Protein AF-A0A183AIP4-F1 (afdb_monomer_lite)

pLDDT: mean 82.67, std 12.29, range [39.16, 96.56]

Radius of gyration: 21.09 Å; chains: 1; bounding box: 41×34×47 Å

Structure (mmCIF, N/CA/C/O backbone):
data_AF-A0A183AIP4-F1
#
_entry.id   AF-A0A183AIP4-F1
#
loop_
_atom_site.group_PDB
_atom_site.id
_atom_site.type_symbol
_atom_site.label_atom_id
_atom_site.label_alt_id
_atom_site.label_comp_id
_atom_site.label_asym_id
_atom_site.label_entity_id
_atom_site.label_seq_id
_atom_site.pdbx_PDB_ins_code
_atom_site.Cartn_x
_atom_site.Cartn_y
_atom_site.Cartn_z
_atom_site.occupancy
_atom_site.B_iso_or_equiv
_atom_site.auth_seq_id
_atom_site.auth_comp_id
_atom_site.auth_asym_id
_atom_site.auth_atom_id
_atom_site.pdbx_PDB_model_num
ATOM 1 N N . MET A 1 1 ? 2.407 -13.410 -9.047 1.00 45.59 1 MET A N 1
ATOM 2 C CA . MET A 1 1 ? 2.314 -12.130 -8.308 1.00 45.59 1 MET A CA 1
ATOM 3 C C . MET A 1 1 ? 3.712 -11.510 -8.252 1.00 45.59 1 MET A C 1
ATOM 5 O O . MET A 1 1 ? 4.640 -12.229 -7.895 1.00 45.59 1 MET A O 1
ATOM 9 N N . MET A 1 2 ? 3.905 -10.256 -8.689 1.00 59.41 2 MET A N 1
ATOM 10 C CA . MET A 1 2 ? 5.216 -9.576 -8.615 1.00 59.41 2 MET A CA 1
ATOM 11 C C . MET A 1 2 ? 5.621 -9.413 -7.144 1.00 59.41 2 MET A C 1
ATOM 13 O O . MET A 1 2 ? 4.858 -8.851 -6.366 1.00 59.41 2 MET A O 1
ATOM 17 N N . LYS A 1 3 ? 6.797 -9.931 -6.763 1.00 72.56 3 LYS A N 1
ATOM 18 C CA . LYS A 1 3 ? 7.283 -9.922 -5.368 1.00 72.56 3 LYS A CA 1
ATOM 19 C C . LYS A 1 3 ? 7.692 -8.528 -4.876 1.00 72.56 3 LYS A C 1
ATOM 21 O O . LYS A 1 3 ? 7.686 -8.291 -3.676 1.00 72.56 3 LYS A O 1
ATOM 26 N N . ASP A 1 4 ? 8.018 -7.621 -5.795 1.00 80.88 4 ASP A N 1
ATOM 27 C CA . ASP A 1 4 ? 8.345 -6.228 -5.501 1.00 80.88 4 ASP A CA 1
ATOM 28 C C . ASP A 1 4 ? 7.641 -5.300 -6.502 1.00 80.88 4 ASP A C 1
ATOM 30 O O . ASP A 1 4 ? 7.900 -5.345 -7.706 1.00 80.88 4 ASP A O 1
ATOM 34 N N . ALA A 1 5 ? 6.740 -4.459 -5.993 1.00 79.38 5 ALA A 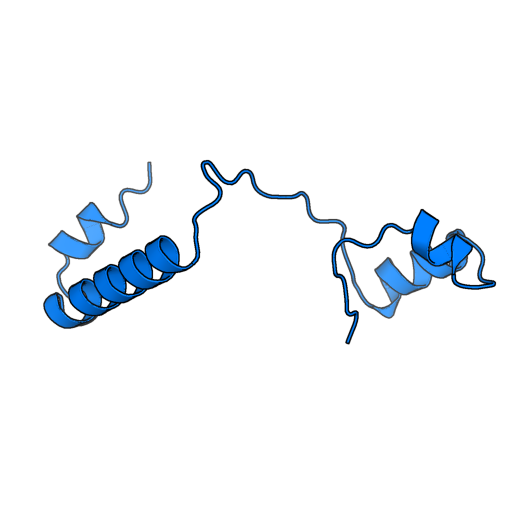N 1
ATOM 35 C CA . ALA A 1 5 ? 5.994 -3.479 -6.781 1.00 79.38 5 ALA A CA 1
ATOM 36 C C . ALA A 1 5 ? 6.813 -2.216 -7.119 1.00 79.38 5 ALA A C 1
ATOM 38 O O . ALA A 1 5 ? 6.336 -1.360 -7.862 1.00 79.38 5 ALA A O 1
ATOM 39 N N . ARG A 1 6 ? 8.025 -2.069 -6.567 1.00 84.00 6 ARG A N 1
ATOM 40 C CA . ARG A 1 6 ? 8.906 -0.903 -6.757 1.00 84.00 6 ARG A CA 1
ATOM 41 C C . ARG A 1 6 ? 10.044 -1.158 -7.741 1.00 84.00 6 ARG A C 1
ATOM 43 O O . ARG A 1 6 ? 10.872 -0.274 -7.959 1.00 84.00 6 ARG A O 1
ATOM 50 N N . MET A 1 7 ? 10.086 -2.343 -8.343 1.00 86.62 7 MET A N 1
ATOM 51 C CA . MET A 1 7 ? 11.106 -2.692 -9.321 1.00 86.62 7 MET A CA 1
ATOM 52 C C . MET A 1 7 ? 11.042 -1.764 -10.541 1.00 86.62 7 MET A C 1
ATOM 54 O O . MET A 1 7 ? 9.979 -1.493 -11.101 1.00 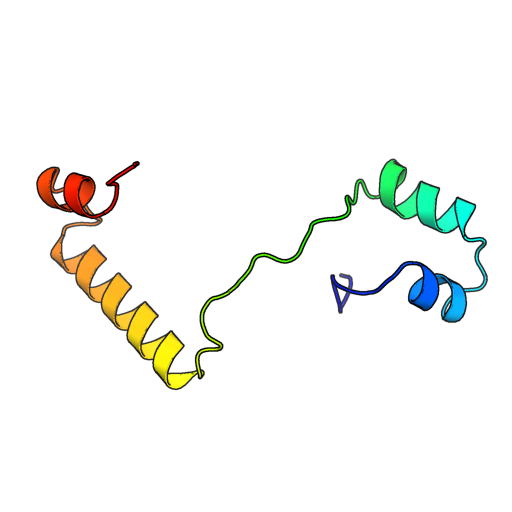86.62 7 MET A O 1
ATOM 58 N N . THR A 1 8 ? 12.204 -1.282 -10.968 1.00 85.81 8 THR A N 1
ATOM 59 C CA . THR A 1 8 ? 12.323 -0.376 -12.114 1.00 85.81 8 THR A CA 1
ATOM 60 C C . THR A 1 8 ? 12.377 -1.139 -13.439 1.00 85.81 8 THR A C 1
ATOM 62 O O . THR A 1 8 ? 12.845 -2.277 -13.506 1.00 85.81 8 THR A O 1
ATOM 65 N N . VAL A 1 9 ? 11.984 -0.478 -14.534 1.00 83.44 9 VAL A N 1
ATOM 66 C CA . VAL A 1 9 ? 12.106 -1.038 -15.895 1.00 83.44 9 VAL A CA 1
ATOM 67 C C . VAL A 1 9 ? 13.560 -1.395 -16.224 1.00 83.44 9 VAL A C 1
ATOM 69 O O . VAL A 1 9 ? 13.814 -2.416 -16.846 1.00 83.44 9 VAL A O 1
ATOM 72 N N . ALA A 1 10 ? 14.537 -0.617 -15.750 1.00 84.69 10 ALA A N 1
ATOM 73 C CA . ALA A 1 10 ? 15.954 -0.913 -15.964 1.00 84.69 10 ALA A CA 1
ATOM 74 C C . ALA A 1 10 ? 16.404 -2.214 -15.273 1.00 84.69 10 ALA A C 1
ATOM 76 O O . ALA A 1 10 ? 17.188 -2.973 -15.839 1.00 84.69 10 ALA A O 1
ATOM 77 N N . GLN A 1 11 ? 15.906 -2.493 -14.064 1.00 86.06 11 GLN A N 1
ATOM 78 C CA . GLN A 1 11 ? 16.171 -3.763 -13.377 1.00 86.06 11 GLN A CA 1
ATOM 79 C C . GLN A 1 11 ? 15.512 -4.940 -14.105 1.00 86.06 11 GLN A C 1
ATOM 81 O O . GLN A 1 11 ? 16.134 -5.990 -14.242 1.00 86.06 11 GLN A O 1
ATOM 86 N N . LEU A 1 12 ? 14.303 -4.742 -14.639 1.00 84.12 12 LEU A N 1
ATOM 87 C CA . LEU A 1 12 ? 13.616 -5.735 -15.467 1.00 84.12 12 LEU A CA 1
ATOM 88 C C . LEU A 1 12 ? 14.390 -6.060 -16.752 1.00 84.12 12 LEU A C 1
ATOM 90 O O . LEU A 1 12 ? 14.594 -7.234 -17.044 1.00 84.12 12 LEU A O 1
ATOM 94 N N . VAL A 1 13 ? 14.872 -5.042 -17.477 1.00 84.44 13 VAL A N 1
ATOM 95 C CA . VAL A 1 13 ? 15.694 -5.223 -18.692 1.00 84.44 13 VAL A CA 1
ATOM 96 C C . VAL A 1 13 ? 16.980 -5.996 -18.387 1.00 84.44 13 VAL A C 1
ATOM 98 O O . VAL A 1 13 ? 17.418 -6.802 -19.196 1.00 84.44 13 VAL A O 1
ATOM 101 N N . LYS A 1 14 ? 17.600 -5.788 -17.219 1.00 83.50 14 LYS A N 1
ATOM 102 C CA . LYS A 1 14 ? 18.802 -6.546 -16.826 1.00 83.50 14 LYS A CA 1
ATOM 103 C C . LYS A 1 14 ? 18.509 -8.006 -16.475 1.00 83.50 14 LYS A C 1
ATOM 105 O O . LYS A 1 14 ? 19.392 -8.843 -16.617 1.00 83.50 14 LYS A O 1
ATOM 110 N N . GLY A 1 15 ? 17.307 -8.303 -15.982 1.00 81.81 15 GLY A N 1
ATOM 111 C CA . GLY A 1 15 ? 16.909 -9.650 -15.568 1.00 81.81 15 GLY A CA 1
ATOM 112 C C . GLY A 1 15 ? 16.272 -10.496 -16.671 1.00 81.81 15 GLY A C 1
ATOM 113 O O . GLY A 1 15 ? 16.067 -11.689 -16.463 1.00 81.81 15 GLY A O 1
ATOM 114 N N . ILE A 1 16 ? 15.918 -9.901 -17.816 1.00 82.69 16 ILE A N 1
ATOM 115 C CA . ILE A 1 16 ? 15.143 -10.553 -18.877 1.00 82.69 16 ILE A CA 1
ATOM 116 C C . ILE A 1 16 ? 15.704 -10.149 -20.246 1.00 82.69 16 ILE A C 1
ATOM 118 O O . ILE A 1 16 ? 15.981 -8.980 -20.486 1.00 82.69 16 ILE A O 1
ATOM 122 N N . VAL A 1 17 ? 15.810 -11.095 -21.184 1.00 81.31 17 VAL A N 1
ATOM 123 C CA . VAL A 1 17 ? 16.279 -10.850 -22.564 1.00 81.31 17 VAL A CA 1
ATOM 124 C C . VAL A 1 17 ? 15.1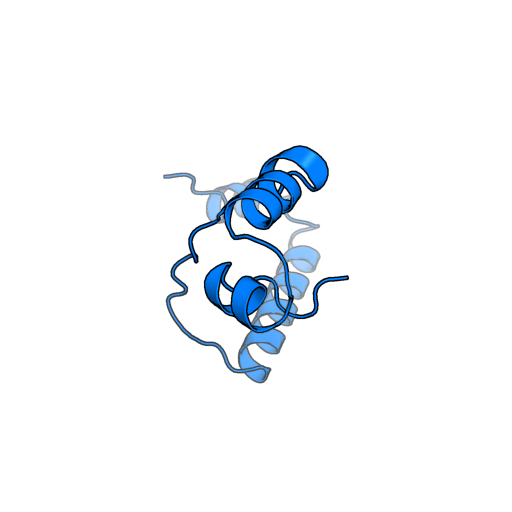54 -10.259 -23.430 1.00 81.31 17 VAL A C 1
ATOM 126 O O . VAL A 1 17 ? 14.742 -10.834 -24.433 1.00 81.31 17 VAL A O 1
ATOM 129 N N . ILE A 1 18 ? 14.583 -9.131 -23.010 1.00 85.31 18 ILE A N 1
ATOM 130 C CA . ILE A 1 18 ? 13.518 -8.432 -23.738 1.00 85.31 18 ILE A CA 1
ATOM 131 C C . ILE A 1 18 ? 13.896 -6.956 -23.873 1.00 85.31 18 ILE A C 1
ATOM 133 O O . ILE A 1 18 ? 14.456 -6.349 -22.960 1.00 85.31 18 ILE A O 1
ATOM 137 N N . SER A 1 19 ? 13.582 -6.369 -25.029 1.00 88.06 19 SER A N 1
ATOM 138 C CA . SER A 1 19 ? 13.842 -4.953 -25.290 1.00 88.06 19 SER A CA 1
ATOM 139 C C . SER A 1 19 ? 13.031 -4.035 -24.365 1.00 88.06 19 SER A C 1
ATOM 141 O O . SER A 1 19 ? 1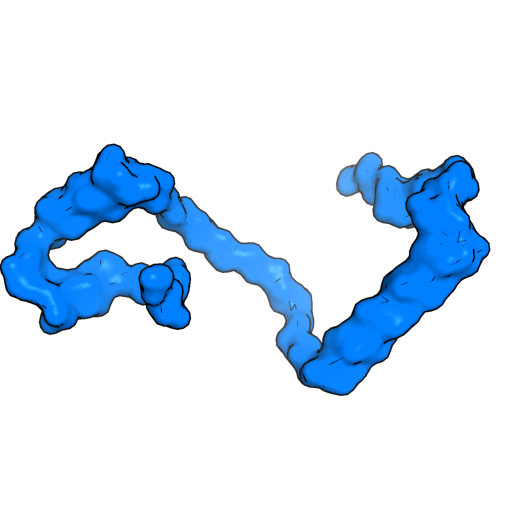1.925 -4.367 -23.932 1.00 88.06 19 SER A O 1
ATOM 143 N N . TRP A 1 20 ? 13.545 -2.830 -24.117 1.00 87.44 20 TRP A N 1
ATOM 144 C CA . TRP A 1 20 ? 12.861 -1.825 -23.298 1.00 87.44 20 TRP A CA 1
ATOM 145 C C . TRP A 1 20 ? 11.450 -1.494 -23.817 1.00 87.44 20 TRP A C 1
ATOM 147 O O . TRP A 1 20 ? 10.508 -1.428 -23.030 1.00 87.44 20 TRP A O 1
ATOM 157 N N . GLY A 1 21 ? 11.285 -1.351 -25.139 1.00 89.25 21 GLY A N 1
ATOM 158 C CA . GLY A 1 21 ? 9.995 -1.027 -25.760 1.00 89.25 21 GLY A CA 1
ATOM 159 C C . GLY A 1 21 ? 8.958 -2.139 -25.592 1.00 89.25 21 GLY A C 1
ATOM 160 O O . GLY A 1 21 ? 7.795 -1.872 -25.288 1.00 89.25 21 GLY A O 1
ATOM 161 N N . SER A 1 22 ? 9.387 -3.398 -25.696 1.00 90.94 22 SER A N 1
ATOM 162 C CA . SER A 1 22 ? 8.520 -4.548 -25.433 1.00 90.94 22 SER A CA 1
ATOM 163 C C . SER A 1 22 ? 8.083 -4.596 -23.965 1.00 90.94 22 SER A C 1
ATOM 165 O O . SER A 1 22 ? 6.908 -4.825 -23.690 1.00 90.94 22 SER A O 1
ATOM 167 N N . ILE A 1 23 ? 8.987 -4.312 -23.018 1.00 89.75 23 ILE A N 1
ATOM 168 C CA . ILE A 1 23 ? 8.632 -4.231 -21.591 1.00 89.75 23 ILE A CA 1
ATOM 169 C C . ILE A 1 23 ? 7.638 -3.094 -21.345 1.00 89.75 23 ILE A C 1
ATOM 171 O O . ILE A 1 23 ? 6.640 -3.307 -20.664 1.00 89.75 23 ILE A O 1
ATOM 175 N N . TYR A 1 24 ? 7.871 -1.915 -21.923 1.00 87.81 24 TYR A N 1
ATOM 176 C CA . TYR A 1 24 ? 6.959 -0.777 -21.804 1.00 87.81 24 TYR A CA 1
ATOM 177 C C . TYR A 1 24 ? 5.544 -1.131 -22.285 1.00 87.81 24 TYR A C 1
ATOM 179 O O . TYR A 1 24 ? 4.578 -0.942 -21.548 1.00 87.81 24 TYR A O 1
ATOM 187 N N . THR A 1 25 ? 5.441 -1.731 -23.474 1.00 92.44 25 THR A N 1
ATOM 188 C CA . THR A 1 25 ? 4.174 -2.176 -24.081 1.00 92.44 25 THR A CA 1
ATOM 189 C C . THR A 1 25 ? 3.457 -3.189 -23.189 1.00 92.44 25 THR A C 1
ATOM 191 O O . THR A 1 25 ? 2.266 -3.068 -22.918 1.00 92.44 25 THR A O 1
ATOM 194 N N . ILE A 1 26 ? 4.180 -4.187 -22.676 1.00 91.38 26 ILE A N 1
ATOM 195 C CA . ILE A 1 26 ? 3.586 -5.206 -21.805 1.00 91.38 26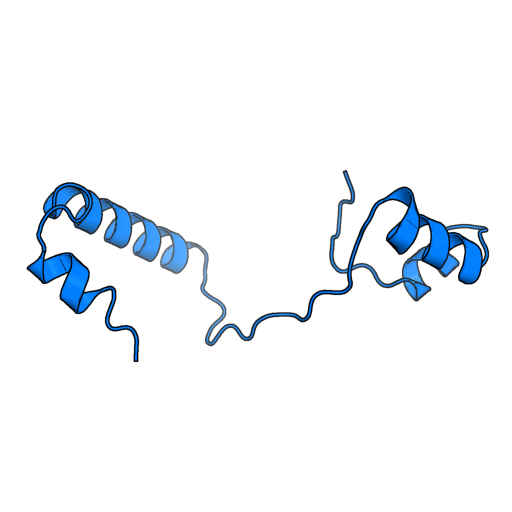 ILE A CA 1
ATOM 196 C C . ILE A 1 26 ? 3.084 -4.570 -20.506 1.00 91.38 26 ILE A C 1
ATOM 198 O O . ILE A 1 26 ? 1.936 -4.797 -20.128 1.00 91.38 26 ILE A O 1
ATOM 202 N N . LEU A 1 27 ? 3.909 -3.761 -19.835 1.00 89.69 27 LEU A N 1
ATOM 203 C CA . LEU A 1 27 ? 3.545 -3.161 -18.551 1.00 89.69 27 LEU A CA 1
ATOM 204 C C . LEU A 1 27 ? 2.347 -2.219 -18.690 1.00 89.69 27 LEU A C 1
ATOM 206 O O . LEU A 1 27 ? 1.414 -2.331 -17.900 1.00 89.69 27 LEU A O 1
ATOM 210 N N . HIS A 1 28 ? 2.352 -1.329 -19.681 1.00 90.00 28 HIS A N 1
ATOM 211 C CA . HIS A 1 28 ? 1.318 -0.306 -19.819 1.00 90.00 28 HIS A CA 1
ATOM 212 C C . HIS A 1 28 ? 0.070 -0.788 -20.558 1.00 90.00 28 HIS A C 1
ATOM 214 O O . HIS A 1 28 ? -1.033 -0.502 -20.108 1.00 90.00 28 HIS A O 1
ATOM 220 N N . GLU A 1 29 ? 0.212 -1.533 -21.655 1.00 93.19 29 GLU A N 1
ATOM 221 C CA . GLU A 1 29 ? -0.926 -1.873 -22.522 1.00 93.19 29 GLU A CA 1
ATOM 222 C C . GLU A 1 29 ? -1.516 -3.249 -22.224 1.00 93.19 29 GLU A C 1
ATOM 224 O O . GLU A 1 29 ? -2.726 -3.434 -22.319 1.00 93.19 29 GLU A O 1
ATOM 229 N N . LYS A 1 30 ? -0.679 -4.239 -21.884 1.00 93.00 30 LYS A N 1
ATOM 230 C CA . LYS A 1 30 ? -1.151 -5.617 -21.651 1.00 93.00 30 LYS A CA 1
ATOM 231 C C . LYS A 1 30 ? -1.538 -5.858 -20.200 1.00 93.00 30 LYS A C 1
ATOM 233 O O . LYS A 1 30 ? -2.544 -6.507 -19.940 1.00 93.00 30 LYS A O 1
ATOM 238 N N . VAL A 1 31 ? -0.741 -5.346 -19.263 1.00 90.81 31 VAL A N 1
ATOM 239 C CA . VAL A 1 31 ? -1.001 -5.478 -17.822 1.00 90.81 31 VAL A CA 1
ATOM 240 C C . VAL A 1 31 ? -1.790 -4.280 -17.282 1.00 90.81 31 VAL A C 1
ATOM 242 O O . VAL A 1 31 ? -2.503 -4.424 -16.293 1.00 90.81 31 VAL A O 1
ATOM 245 N N . GLY A 1 32 ? -1.698 -3.104 -17.914 1.00 91.06 32 GLY A N 1
ATOM 246 C CA . GLY A 1 32 ? -2.400 -1.902 -17.450 1.00 91.06 32 GLY A CA 1
ATOM 247 C C . GLY A 1 32 ? -1.750 -1.235 -16.234 1.00 91.06 32 GLY A C 1
ATOM 248 O O . GLY A 1 32 ? -2.414 -0.525 -15.478 1.00 91.06 32 GLY A O 1
ATOM 249 N N . LEU A 1 33 ? -0.457 -1.471 -15.996 1.00 89.00 33 LEU A N 1
ATOM 250 C CA . LEU A 1 33 ? 0.269 -0.823 -14.910 1.00 89.00 33 LEU A CA 1
ATOM 251 C C . LEU A 1 33 ? 0.542 0.642 -15.240 1.00 89.00 33 LEU A C 1
ATOM 253 O O . LEU A 1 33 ? 0.844 1.030 -16.369 1.00 89.00 33 LEU A O 1
ATOM 257 N N . ARG A 1 34 ? 0.506 1.466 -14.196 1.00 88.81 34 ARG A N 1
ATOM 258 C CA . ARG A 1 34 ? 0.896 2.873 -14.249 1.00 88.81 34 ARG A CA 1
ATOM 259 C C . ARG A 1 34 ? 1.978 3.148 -13.223 1.00 88.81 34 ARG A C 1
ATOM 261 O O . ARG A 1 34 ? 1.995 2.551 -12.147 1.00 88.81 34 ARG A O 1
ATOM 268 N N . LYS A 1 35 ? 2.858 4.095 -13.537 1.00 87.12 35 LYS A N 1
ATOM 269 C CA . LYS A 1 35 ? 3.826 4.597 -12.565 1.00 87.12 35 LYS A CA 1
ATOM 270 C C . LYS A 1 35 ? 3.076 5.411 -11.511 1.00 87.12 35 LYS A C 1
ATOM 272 O O . LYS A 1 35 ? 2.385 6.367 -11.848 1.00 87.12 35 LYS A O 1
ATOM 277 N N . VAL A 1 36 ? 3.221 5.031 -10.247 1.00 86.81 36 VAL A N 1
ATOM 278 C CA . VAL A 1 36 ? 2.665 5.769 -9.107 1.00 86.81 36 VAL A CA 1
ATOM 279 C C . VAL A 1 36 ? 3.825 6.325 -8.292 1.00 86.81 36 VAL A C 1
ATOM 281 O O . VAL A 1 36 ? 4.813 5.630 -8.052 1.00 86.81 36 VAL A O 1
ATOM 284 N N . TYR A 1 37 ? 3.724 7.590 -7.895 1.00 83.00 37 TYR A N 1
ATOM 285 C CA . TYR A 1 37 ? 4.707 8.213 -7.017 1.00 83.00 37 TYR A CA 1
ATOM 286 C C . TYR A 1 37 ? 4.553 7.690 -5.589 1.00 83.00 37 TYR A C 1
ATOM 288 O O . TYR A 1 37 ? 3.449 7.386 -5.133 1.00 83.00 37 TYR A O 1
ATOM 296 N N . VAL A 1 38 ? 5.672 7.587 -4.872 1.00 80.56 38 VAL A N 1
ATOM 297 C CA . VAL A 1 38 ? 5.630 7.267 -3.444 1.00 80.56 38 VAL A CA 1
ATOM 298 C C . VAL A 1 38 ? 4.940 8.404 -2.694 1.00 80.56 38 VAL A C 1
ATOM 300 O O . VAL A 1 38 ? 5.182 9.577 -2.973 1.00 80.56 38 VAL A O 1
A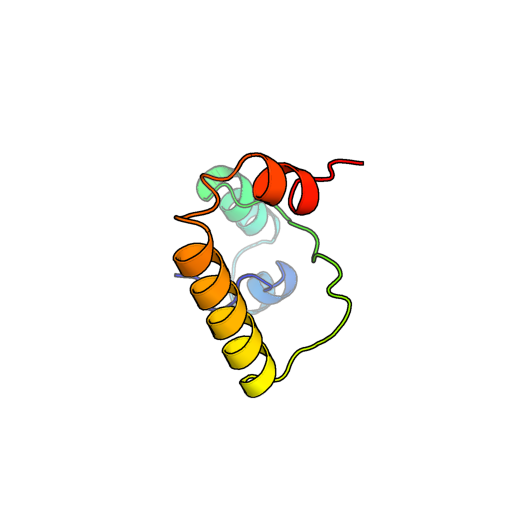TOM 303 N N . ARG A 1 39 ? 4.071 8.062 -1.741 1.00 85.88 39 ARG A N 1
ATOM 304 C CA . ARG A 1 39 ? 3.516 9.049 -0.810 1.00 85.88 39 ARG A CA 1
ATOM 305 C C . ARG A 1 39 ? 4.531 9.335 0.289 1.00 85.88 39 ARG A C 1
ATOM 307 O O . ARG A 1 39 ? 5.177 8.408 0.779 1.00 85.88 39 ARG A O 1
ATOM 314 N N . TRP A 1 40 ? 4.646 10.602 0.675 1.00 86.56 40 TRP A N 1
ATOM 315 C CA . TRP A 1 40 ? 5.426 10.991 1.843 1.00 86.56 40 TRP A CA 1
ATOM 316 C C . TRP A 1 40 ? 4.777 10.431 3.106 1.00 86.56 40 TRP A C 1
ATOM 318 O O . TRP A 1 40 ? 3.575 10.581 3.319 1.00 86.56 40 TRP A O 1
ATOM 328 N N . VAL A 1 41 ? 5.583 9.771 3.933 1.00 84.81 41 VAL A N 1
ATOM 329 C CA . VAL A 1 41 ? 5.168 9.272 5.244 1.00 84.81 41 VAL A CA 1
ATOM 330 C C . VAL A 1 41 ? 5.965 10.054 6.289 1.00 84.81 41 VAL A C 1
ATOM 332 O O . VAL A 1 41 ? 7.193 9.989 6.249 1.00 84.81 41 VAL A O 1
ATOM 335 N N . PRO A 1 42 ? 5.311 10.788 7.210 1.00 87.81 42 PRO A N 1
ATOM 336 C CA . PRO A 1 42 ? 6.003 11.662 8.162 1.00 87.81 42 PRO A CA 1
ATOM 337 C C . PRO A 1 42 ? 6.997 10.939 9.072 1.00 87.81 42 PRO A C 1
ATOM 339 O O . PRO A 1 42 ? 8.011 11.507 9.467 1.00 87.81 42 PRO A O 1
ATOM 342 N N . HIS A 1 43 ? 6.708 9.684 9.424 1.00 88.94 43 HIS A N 1
ATOM 343 C CA . HIS A 1 43 ? 7.562 8.907 10.307 1.00 88.94 43 HIS A CA 1
ATOM 344 C C . HIS A 1 43 ? 7.480 7.409 10.022 1.00 88.94 43 HIS A C 1
ATOM 346 O O . HIS A 1 43 ? 6.397 6.865 9.790 1.00 88.94 43 HIS A O 1
ATOM 352 N N . GLN A 1 44 ? 8.625 6.733 10.105 1.00 91.94 44 GLN A N 1
ATOM 353 C CA . GLN A 1 44 ? 8.695 5.285 9.980 1.00 91.94 44 GLN A CA 1
ATOM 354 C C . GLN A 1 44 ? 8.384 4.638 11.330 1.00 91.94 44 GLN A C 1
ATOM 356 O O . GLN A 1 44 ? 9.232 4.554 12.213 1.00 91.94 44 GLN A O 1
ATOM 361 N N . LEU A 1 45 ? 7.141 4.192 11.494 1.00 93.19 45 LEU A N 1
ATOM 362 C CA . LEU A 1 45 ? 6.702 3.558 12.732 1.00 93.19 45 LEU A CA 1
ATOM 363 C C . LEU A 1 45 ? 7.312 2.165 12.894 1.00 93.19 45 LEU A C 1
ATOM 365 O O . LEU A 1 45 ? 7.353 1.383 11.940 1.00 93.19 45 LEU A O 1
ATOM 369 N N . ARG A 1 46 ? 7.695 1.842 14.131 1.00 96.25 46 ARG A N 1
ATOM 370 C CA . ARG A 1 46 ? 8.016 0.473 14.543 1.00 96.25 46 ARG A CA 1
ATOM 371 C C . ARG A 1 46 ? 6.745 -0.374 14.650 1.00 96.25 46 ARG A C 1
ATOM 373 O O . ARG A 1 46 ? 5.642 0.171 14.747 1.00 96.25 46 ARG A O 1
ATOM 380 N N . GLU A 1 47 ? 6.892 -1.694 14.623 1.00 95.81 47 GLU A N 1
ATOM 381 C CA . GLU A 1 47 ? 5.749 -2.617 14.629 1.00 95.81 47 GLU A CA 1
ATOM 382 C C . GLU A 1 47 ? 4.895 -2.473 15.895 1.00 95.81 47 GLU A C 1
ATOM 384 O O . GLU A 1 47 ? 3.668 -2.449 15.807 1.00 95.81 47 GLU A O 1
ATOM 389 N N . GLU A 1 48 ? 5.517 -2.244 17.053 1.00 96.31 48 GLU A N 1
ATOM 390 C CA . GLU A 1 48 ? 4.812 -2.003 18.313 1.00 96.31 48 GLU A CA 1
ATOM 391 C C . GLU A 1 48 ? 3.903 -0.763 18.253 1.00 96.31 48 GLU A C 1
ATOM 393 O O . GLU A 1 48 ? 2.775 -0.778 18.748 1.00 96.31 48 GLU A O 1
ATOM 398 N N . TRP A 1 49 ? 4.346 0.303 17.582 1.00 95.19 49 TRP A N 1
ATOM 399 C CA . TRP A 1 49 ? 3.561 1.528 17.435 1.00 95.19 49 TRP A CA 1
ATOM 400 C C . TRP A 1 49 ? 2.430 1.360 16.427 1.00 95.19 49 TRP A C 1
ATOM 402 O O . TRP A 1 49 ? 1.355 1.929 16.611 1.00 95.19 49 TRP A O 1
ATOM 412 N N . LYS A 1 50 ? 2.639 0.565 15.373 1.00 95.50 50 LYS A N 1
ATOM 413 C CA . LYS A 1 50 ? 1.565 0.211 14.437 1.00 95.50 50 LYS A CA 1
ATOM 414 C C . LYS A 1 50 ? 0.480 -0.589 15.148 1.00 95.50 50 LYS A C 1
ATOM 416 O O . LYS A 1 50 ? -0.691 -0.239 15.026 1.00 95.50 50 LYS A O 1
ATOM 421 N N . ALA A 1 51 ? 0.869 -1.596 15.930 1.00 96.56 51 ALA A N 1
ATOM 422 C CA . ALA A 1 51 ? -0.061 -2.405 16.709 1.00 96.56 51 ALA A CA 1
ATOM 423 C C . ALA A 1 51 ? -0.861 -1.544 17.699 1.00 96.56 51 ALA A C 1
ATOM 425 O O . ALA A 1 51 ? -2.088 -1.623 17.730 1.00 96.56 51 ALA A O 1
ATOM 426 N N . ALA A 1 52 ? -0.188 -0.648 18.429 1.00 96.38 52 ALA A N 1
ATOM 427 C CA . ALA A 1 52 ? -0.849 0.284 19.339 1.00 96.38 52 ALA A CA 1
ATOM 428 C C . ALA A 1 52 ? -1.858 1.195 18.615 1.00 96.38 52 ALA A C 1
ATOM 430 O O . ALA A 1 52 ? -2.978 1.375 19.094 1.00 96.38 52 ALA A O 1
ATOM 431 N N . ARG A 1 53 ? -1.501 1.727 17.435 1.00 94.94 53 ARG A N 1
ATOM 432 C CA . ARG A 1 53 ? -2.409 2.553 16.621 1.00 94.94 53 ARG A CA 1
ATOM 433 C C . ARG A 1 53 ? -3.628 1.775 16.138 1.00 94.94 53 ARG A C 1
ATOM 435 O O . ARG A 1 53 ? -4.734 2.294 16.232 1.00 94.94 53 ARG A O 1
ATOM 442 N N . VAL A 1 54 ? -3.444 0.549 15.646 1.00 95.50 54 VAL A N 1
ATOM 443 C CA . VAL A 1 54 ? -4.560 -0.303 15.202 1.00 95.50 54 VAL A CA 1
ATOM 444 C C . VAL A 1 54 ? -5.501 -0.600 16.366 1.00 95.50 54 VAL A C 1
ATOM 446 O O . VAL A 1 54 ? -6.706 -0.399 16.232 1.00 95.50 54 VAL A O 1
ATOM 449 N N . ASN A 1 55 ? -4.956 -0.991 17.521 1.00 96.50 55 ASN A N 1
ATOM 450 C CA . ASN A 1 55 ? -5.745 -1.272 18.718 1.00 96.50 55 ASN A CA 1
ATOM 451 C C . ASN A 1 55 ? -6.553 -0.046 19.174 1.00 96.50 55 ASN A C 1
ATOM 453 O O . ASN A 1 55 ? -7.737 -0.156 19.494 1.00 96.50 55 ASN A O 1
ATOM 457 N N . TRP A 1 56 ? -5.936 1.139 19.153 1.00 93.25 56 TRP A N 1
ATOM 458 C CA . TRP A 1 56 ? -6.619 2.391 19.468 1.00 93.25 56 TRP A CA 1
ATOM 459 C C . TRP A 1 56 ? -7.764 2.686 18.496 1.00 93.25 56 TRP A C 1
ATOM 461 O O . TRP A 1 56 ? -8.879 2.958 18.934 1.00 93.25 56 TRP A O 1
ATOM 471 N N . CYS A 1 57 ? -7.518 2.585 17.186 1.00 89.25 57 CYS A N 1
ATOM 472 C CA . CYS A 1 57 ? -8.546 2.799 16.168 1.00 89.25 57 CYS A CA 1
ATOM 473 C C . CYS A 1 57 ? -9.720 1.826 16.331 1.00 89.25 57 CYS A C 1
ATOM 475 O O . CYS A 1 57 ? -10.864 2.261 16.315 1.00 89.25 57 CYS A O 1
ATOM 477 N N . GLN A 1 58 ? -9.454 0.536 16.552 1.00 91.19 58 GLN A N 1
ATOM 478 C CA . GLN A 1 58 ? -10.498 -0.469 16.784 1.00 91.19 58 GLN A CA 1
ATOM 479 C C . GLN A 1 58 ? -11.309 -0.177 18.050 1.00 91.19 58 GLN A C 1
ATOM 481 O O . GLN A 1 58 ? -12.536 -0.236 18.023 1.00 91.19 58 GLN A O 1
ATOM 486 N N . THR A 1 59 ? -10.633 0.200 19.140 1.00 91.06 59 THR A N 1
ATOM 487 C CA . THR A 1 59 ? -11.290 0.591 20.397 1.00 91.06 59 THR A CA 1
ATOM 488 C C . THR A 1 59 ? -12.206 1.794 20.184 1.00 91.06 59 THR A C 1
ATOM 490 O O . THR A 1 59 ? -13.328 1.814 20.684 1.00 91.06 59 THR A O 1
ATOM 493 N N . MET A 1 60 ? -11.751 2.790 19.419 1.00 86.50 60 MET A N 1
ATOM 494 C CA . MET A 1 60 ? -12.548 3.977 19.119 1.00 86.50 60 MET A CA 1
ATOM 495 C C . MET A 1 60 ? -13.736 3.668 18.211 1.00 86.50 60 MET A C 1
ATOM 497 O O . MET A 1 60 ? -14.837 4.126 18.503 1.00 86.50 60 MET A O 1
ATOM 501 N N . LEU A 1 61 ? -13.552 2.851 17.171 1.00 85.25 61 LEU A N 1
ATOM 502 C CA . LEU A 1 61 ? -14.653 2.416 16.307 1.00 85.25 61 LEU A CA 1
ATOM 503 C C . LEU A 1 61 ? -15.728 1.674 17.107 1.00 85.25 61 LEU A C 1
ATOM 505 O O . LEU A 1 61 ? -16.903 2.007 16.997 1.00 85.25 61 LEU A O 1
ATOM 509 N N . ALA A 1 62 ? -15.335 0.739 17.978 1.00 86.06 62 ALA A N 1
ATOM 510 C CA . ALA A 1 62 ? -16.276 0.024 18.841 1.00 86.06 62 ALA A CA 1
ATOM 511 C C . ALA A 1 62 ? -16.985 0.959 19.834 1.00 86.06 62 ALA A C 1
ATOM 513 O O . ALA A 1 62 ? -18.187 0.840 20.056 1.00 86.06 62 ALA A O 1
ATOM 514 N N . LYS A 1 63 ? -16.255 1.916 20.420 1.00 85.12 63 LYS A N 1
ATOM 515 C CA . LYS A 1 63 ? -16.807 2.885 21.377 1.00 85.12 63 LYS A CA 1
ATOM 516 C C . LYS A 1 63 ? -17.846 3.814 20.746 1.00 85.12 63 LYS A C 1
ATOM 518 O O . LYS A 1 63 ? -18.767 4.242 21.437 1.00 85.12 63 LYS A O 1
ATOM 523 N N . PHE A 1 64 ? -17.680 4.151 19.472 1.00 81.94 64 PHE A N 1
ATOM 524 C CA . PHE A 1 64 ? -18.532 5.108 18.769 1.00 81.94 64 PHE A CA 1
ATOM 525 C C . PHE A 1 64 ? -19.468 4.457 17.750 1.00 81.94 64 PHE A C 1
ATOM 527 O O . PHE A 1 64 ? -19.916 5.153 16.841 1.00 81.94 64 PHE A O 1
ATOM 534 N N . ASP A 1 65 ? -19.755 3.159 17.908 1.00 76.38 65 ASP A N 1
ATOM 535 C CA . ASP A 1 65 ? -20.678 2.400 17.053 1.00 76.38 65 ASP A CA 1
ATOM 536 C C . ASP A 1 65 ? -20.367 2.611 15.559 1.00 76.38 65 ASP A C 1
ATOM 538 O O . ASP A 1 65 ? -21.165 3.131 14.784 1.00 76.38 65 ASP A O 1
ATOM 542 N N . ASP A 1 66 ? -19.113 2.323 15.194 1.00 70.44 66 ASP A N 1
ATOM 543 C CA . ASP A 1 66 ? -18.550 2.514 13.849 1.00 70.44 66 ASP A CA 1
ATOM 544 C C . ASP A 1 66 ? -18.605 3.973 13.350 1.00 70.44 66 ASP A C 1
ATOM 546 O O . ASP A 1 66 ? -18.690 4.281 12.160 1.00 70.44 66 ASP A O 1
ATOM 550 N N . GLY A 1 67 ? -18.581 4.913 14.296 1.00 66.19 67 GLY A N 1
ATOM 551 C CA . GLY A 1 67 ? -18.723 6.331 14.009 1.00 66.19 67 GLY A CA 1
ATOM 552 C C . GLY A 1 67 ? -20.150 6.714 13.624 1.00 66.19 67 GLY A C 1
ATOM 553 O O . GLY A 1 67 ? -20.313 7.657 12.860 1.00 66.19 67 GLY A O 1
ATOM 554 N N . SER A 1 68 ? -21.192 6.027 14.108 1.00 65.25 68 SER A N 1
ATOM 555 C CA . SER A 1 68 ? -22.596 6.425 13.890 1.00 65.25 68 SER A CA 1
ATOM 556 C C . SER A 1 68 ? -22.954 7.766 14.549 1.00 65.25 68 SER A C 1
ATOM 558 O O . SER A 1 68 ? -23.909 8.429 14.141 1.00 65.25 68 SER A O 1
ATOM 560 N N . SER A 1 69 ? -22.142 8.218 15.510 1.00 70.56 69 SER A N 1
ATOM 561 C CA . SER A 1 69 ? -22.239 9.555 16.097 1.00 70.56 69 SER A CA 1
ATOM 562 C C . SER A 1 69 ? -21.793 10.641 15.111 1.00 70.56 69 SER A C 1
ATOM 564 O O . SER A 1 69 ? -20.615 10.737 14.759 1.00 70.56 69 SER A O 1
ATOM 566 N N . ASN A 1 70 ? -22.727 11.513 14.722 1.00 69.31 70 ASN A N 1
ATOM 567 C CA . ASN A 1 70 ? -22.472 12.642 13.818 1.00 69.31 70 ASN A CA 1
ATOM 568 C C . ASN A 1 70 ? -21.349 13.568 14.319 1.00 69.31 70 ASN A C 1
ATOM 570 O O . ASN A 1 70 ? -20.541 14.023 13.519 1.00 69.31 70 ASN A O 1
ATOM 574 N N . VAL A 1 71 ? -21.237 13.763 15.637 1.00 68.12 71 VAL A N 1
ATOM 575 C CA . VAL A 1 71 ? -20.185 14.594 16.255 1.00 68.12 71 VAL A CA 1
ATOM 576 C C . VAL A 1 71 ? -18.799 13.964 16.084 1.00 68.12 71 VAL A C 1
ATOM 578 O O . VAL A 1 71 ? -17.806 14.654 15.885 1.00 68.12 71 VAL A O 1
ATOM 581 N N . VAL A 1 72 ? -18.714 12.633 16.148 1.00 69.31 72 VAL A N 1
ATOM 582 C CA . VAL A 1 72 ? -17.447 11.906 15.980 1.00 69.31 72 VAL A CA 1
ATOM 583 C C . VAL A 1 72 ? -17.010 11.926 14.521 1.00 69.31 72 VAL A C 1
ATOM 585 O O . VAL A 1 72 ? -15.821 12.087 14.255 1.00 69.31 72 VAL A O 1
ATOM 588 N N . ARG A 1 73 ? -17.956 11.812 13.578 1.00 67.00 73 ARG A N 1
ATOM 589 C CA . ARG A 1 73 ? -17.658 11.988 12.151 1.00 67.00 73 ARG A CA 1
ATOM 590 C C . ARG A 1 73 ? -17.120 13.382 11.879 1.00 67.00 73 ARG A C 1
ATOM 592 O O . ARG A 1 73 ? -16.055 13.467 11.297 1.00 67.00 73 ARG A O 1
ATOM 599 N N . GLU A 1 74 ? -17.777 14.425 12.377 1.00 69.12 74 GLU A N 1
ATOM 600 C CA . GLU A 1 74 ? -17.381 15.823 12.155 1.00 69.12 74 GLU A CA 1
ATOM 601 C C . GLU A 1 74 ? -15.952 16.132 12.641 1.00 69.12 74 GLU A C 1
ATOM 603 O O . GLU A 1 74 ? -15.210 16.817 11.950 1.00 69.12 74 GLU A O 1
ATOM 608 N N . ILE A 1 75 ? -15.514 15.553 13.767 1.00 70.81 75 ILE A N 1
ATOM 609 C CA . ILE A 1 75 ? -14.127 15.696 14.258 1.00 70.81 75 ILE A CA 1
ATOM 610 C C . ILE A 1 75 ? -13.113 14.950 13.369 1.00 70.81 75 ILE A C 1
ATOM 612 O O . ILE A 1 75 ? -11.971 15.383 13.229 1.00 70.81 75 ILE A O 1
ATOM 616 N N . ILE A 1 76 ? -13.485 13.784 12.825 1.00 67.81 76 ILE A N 1
ATOM 617 C CA . ILE A 1 76 ? -12.577 12.916 12.050 1.00 67.81 76 ILE A CA 1
ATOM 618 C C . ILE A 1 76 ? -12.506 13.348 10.581 1.00 67.81 76 ILE A C 1
ATOM 620 O O . ILE A 1 76 ? -11.451 13.232 9.958 1.00 67.81 76 ILE A O 1
ATOM 624 N N . SER A 1 77 ? -13.630 13.803 10.032 1.00 64.12 77 SER A N 1
ATOM 625 C CA . SER A 1 77 ? -13.808 14.220 8.646 1.00 64.12 77 SER A CA 1
ATOM 626 C C . SER A 1 77 ? -13.726 15.733 8.497 1.00 64.12 77 SER A C 1
ATOM 628 O O . SER A 1 77 ? -14.443 16.271 7.657 1.00 64.12 77 SER A O 1
ATOM 630 N N . ASP A 1 78 ? -12.914 16.416 9.308 1.00 51.97 78 ASP A N 1
ATOM 631 C CA . ASP A 1 78 ? -12.565 17.816 9.059 1.00 51.97 78 ASP A CA 1
ATOM 632 C C . ASP A 1 78 ? -11.792 17.880 7.727 1.00 51.97 78 ASP A C 1
ATOM 634 O O . ASP A 1 78 ? -10.563 17.826 7.664 1.00 51.97 78 ASP A O 1
ATOM 638 N N . GLU A 1 79 ? -12.556 17.831 6.634 1.00 48.50 79 GLU A N 1
ATOM 639 C CA . GLU A 1 79 ? -12.158 18.151 5.278 1.00 48.50 79 GLU A CA 1
ATOM 640 C C . GLU A 1 79 ? -11.974 19.669 5.243 1.00 48.50 79 GLU A C 1
ATOM 642 O O . GLU A 1 79 ? -12.916 20.429 5.014 1.00 48.50 79 GLU A O 1
ATOM 647 N N . THR A 1 80 ? -10.737 20.097 5.485 1.00 39.16 80 THR A N 1
ATOM 648 C CA . THR A 1 80 ? -10.202 21.385 5.032 1.00 39.16 80 THR A CA 1
ATOM 649 C C . THR A 1 80 ? -9.085 21.172 4.022 1.00 39.16 80 THR A C 1
ATOM 651 O O . THR A 1 80 ? -8.294 20.210 4.173 1.00 39.16 80 THR A O 1
#

Sequence (80 aa):
MMKDARMTVAQLVKGIVISWGSIYTILHEKVGLRKVYVRWVPHQLREEWKAARVNWCQTMLAKFDDGSSNVVREIISDET

Organism: NCBI:txid27848

Secondary structure (DSSP, 8-state):
--S-TT--HHHHHHHSS--HHHHHHIIIIIS-----PPPP-S----HHHHHHHHHHHHHHHHHTGGGTSHHHHHHH----

Foldseek 3Di:
DPPDPPDDLVNVVVVDVDDSVVVVCCQCPVVNDDDDDDDDDPDDDDPVVVVVVVVVVVVVCVVCVNVPPPVSCCVVPPPD